Protein AF-A0A2Z2KNC6-F1 (afdb_monomer_lite)

Secondary structure (DSSP, 8-state):
-----GGGHHHHHHHHHHHT-TTS-HHHHHHHHHHHHHHHHHHH---SS--HHHHHH-HHHHHHHHHHHHHTT---TT----TT-EEEEEETTEEEEEEEEEEEEETTEEEEEEEETTSS-EEEEEGGGEEE-SS-EEEETTTTT--GGGS-----

Radius of gyration: 17.42 Å; chains: 1; bounding box: 47×41×44 Å

Sequence (156 aa):
MNKKDTRLLPYIVESEKVLQSYNLTDEENDLQLAAIMTEMEKQFGVPWANNENYNKAFPECIALYKFISDARVTYGEDGVFQVGKKVKIVDGLESRGAKAYDVKNVNDSIWYWCMDYTGKFGYAFDKNTIDWTKSEFIYDCKKWKTPLSVIAQYGY

Organism: NCBI:txid414771

Structure (mmCIF, N/CA/C/O backbone):
data_AF-A0A2Z2KNC6-F1
#
_entry.id   AF-A0A2Z2KNC6-F1
#
loop_
_atom_site.group_PDB
_atom_site.id
_atom_site.type_symbol
_atom_site.label_atom_id
_atom_site.label_alt_id
_atom_site.label_comp_id
_atom_site.label_asym_id
_atom_site.label_entity_id
_atom_site.label_seq_id
_atom_site.pdbx_PDB_ins_code
_atom_site.Cartn_x
_atom_site.Cartn_y
_atom_site.Cartn_z
_atom_site.occupancy
_atom_site.B_iso_or_equiv
_atom_site.auth_seq_id
_atom_site.auth_comp_id
_atom_site.auth_asym_id
_atom_site.auth_atom_id
_atom_site.pdbx_PDB_model_num
ATOM 1 N N . MET A 1 1 ? -26.986 -2.844 18.443 1.00 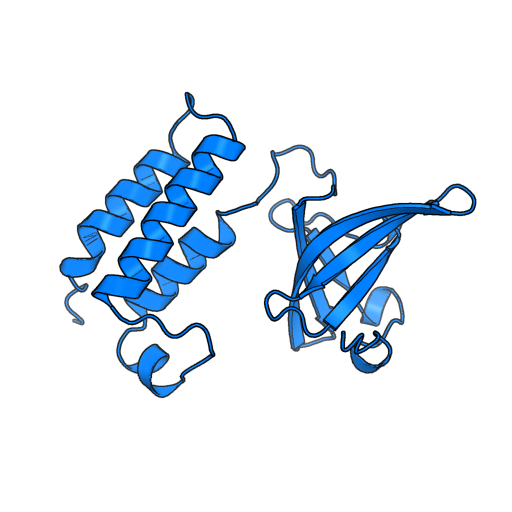33.06 1 MET A N 1
ATOM 2 C CA . MET A 1 1 ? -26.438 -1.654 17.755 1.00 33.06 1 MET A CA 1
ATOM 3 C C . MET A 1 1 ? -25.117 -1.306 18.416 1.00 33.06 1 MET A C 1
ATOM 5 O O . MET A 1 1 ? -25.144 -0.803 19.534 1.00 33.06 1 MET A O 1
ATOM 9 N N . ASN A 1 2 ? -23.984 -1.629 17.784 1.00 43.09 2 ASN A N 1
ATOM 10 C CA . ASN A 1 2 ? -22.688 -1.133 18.252 1.00 43.09 2 ASN A CA 1
ATOM 11 C C . ASN A 1 2 ? -22.703 0.387 18.097 1.00 43.09 2 ASN A C 1
ATOM 13 O O . ASN A 1 2 ? -22.921 0.905 17.002 1.00 43.09 2 ASN A O 1
ATOM 17 N N . LYS A 1 3 ? -22.600 1.102 19.219 1.00 53.28 3 LYS A N 1
ATOM 18 C CA . LYS A 1 3 ? -22.416 2.550 19.207 1.00 53.28 3 LYS A CA 1
ATOM 19 C C . LYS A 1 3 ? -21.069 2.792 18.533 1.00 53.28 3 LYS A C 1
ATOM 21 O O . LYS A 1 3 ? -20.068 2.346 19.082 1.00 53.28 3 LYS A O 1
ATOM 26 N N . LYS A 1 4 ? -21.062 3.455 17.369 1.00 61.38 4 LYS A N 1
ATOM 27 C CA . LYS A 1 4 ? -19.823 3.928 16.736 1.00 61.38 4 LYS A CA 1
ATOM 28 C C . LYS A 1 4 ? -18.997 4.633 17.806 1.00 61.38 4 LYS A C 1
ATOM 30 O O . LYS A 1 4 ? -19.531 5.517 18.482 1.00 61.38 4 LYS A O 1
ATOM 35 N N . ASP A 1 5 ? -17.747 4.221 17.982 1.00 72.25 5 ASP A N 1
ATOM 36 C CA . ASP A 1 5 ? -16.866 4.837 18.966 1.00 72.25 5 ASP A CA 1
ATOM 37 C C . ASP A 1 5 ? -16.679 6.322 18.627 1.00 72.25 5 ASP A C 1
ATOM 39 O O . ASP A 1 5 ? -15.986 6.694 17.680 1.00 72.25 5 ASP A O 1
ATOM 43 N N . THR A 1 6 ? -17.331 7.193 19.396 1.00 80.50 6 THR A N 1
ATOM 44 C CA . THR A 1 6 ? -17.344 8.638 19.149 1.00 80.50 6 THR A CA 1
ATOM 45 C C . THR A 1 6 ? -15.959 9.261 19.294 1.00 80.50 6 THR A C 1
ATOM 47 O O . THR A 1 6 ? -15.745 10.371 18.818 1.00 80.50 6 THR A O 1
ATOM 50 N N . ARG A 1 7 ? -14.998 8.553 19.902 1.00 85.19 7 ARG A N 1
ATOM 51 C CA . ARG A 1 7 ? -13.597 8.985 19.984 1.00 85.19 7 ARG A CA 1
ATOM 52 C C . ARG A 1 7 ? -12.899 8.964 18.622 1.00 85.19 7 ARG A C 1
ATOM 54 O O . ARG A 1 7 ? -11.894 9.643 18.467 1.00 85.19 7 ARG A O 1
ATOM 61 N N . LEU A 1 8 ? -13.428 8.226 17.640 1.00 86.44 8 LEU A N 1
ATOM 62 C CA . LEU A 1 8 ? -12.895 8.175 16.273 1.00 86.44 8 LEU A CA 1
ATOM 63 C C . LEU A 1 8 ? -13.362 9.347 15.398 1.00 86.44 8 LEU A C 1
ATOM 65 O O . LEU A 1 8 ? -12.724 9.635 14.390 1.00 86.44 8 LEU A O 1
ATOM 69 N N . LEU A 1 9 ? -14.448 10.038 15.773 1.00 88.06 9 LEU A N 1
ATOM 70 C CA . LEU A 1 9 ? -15.039 11.129 14.982 1.00 88.06 9 LEU A CA 1
ATOM 71 C C . LEU A 1 9 ? -14.033 12.212 14.555 1.00 88.06 9 LEU A C 1
ATOM 73 O O . LEU A 1 9 ? -14.071 12.580 13.382 1.00 88.06 9 LEU A O 1
ATOM 77 N N . PRO A 1 10 ? -13.127 12.702 15.426 1.00 91.00 10 PRO A N 1
ATOM 78 C CA . PRO A 1 10 ? -12.143 13.705 15.023 1.00 91.00 10 PRO A CA 1
ATOM 79 C C . PRO A 1 10 ? -11.247 13.225 13.877 1.00 91.00 10 PRO A C 1
ATOM 81 O O . PRO A 1 10 ? -10.998 13.973 12.942 1.00 91.00 10 PRO A O 1
ATOM 84 N N . TYR A 1 11 ? -10.827 11.959 13.910 1.00 90.94 11 TYR A N 1
ATOM 85 C CA . TYR A 1 11 ? -9.953 11.360 12.901 1.00 90.94 11 TYR A CA 1
ATOM 86 C C . TYR A 1 11 ? -10.666 11.130 11.573 1.00 90.94 11 TYR A C 1
ATOM 88 O O . TYR A 1 11 ? -10.080 11.360 10.521 1.00 90.94 11 TYR A O 1
ATOM 96 N N . ILE A 1 12 ? -11.93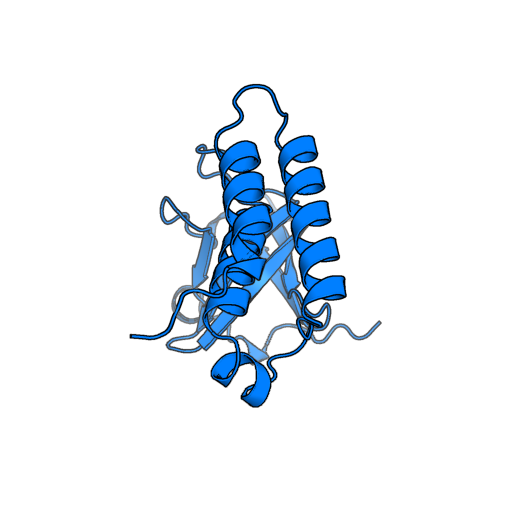9 10.720 11.622 1.00 88.88 12 ILE A N 1
ATOM 97 C CA . ILE A 1 12 ? -12.782 10.580 10.428 1.00 88.88 12 ILE A CA 1
ATOM 98 C C . ILE A 1 12 ? -12.887 11.937 9.733 1.00 88.88 12 ILE A C 1
ATOM 100 O O . ILE A 1 12 ? -12.474 12.064 8.585 1.00 88.88 12 ILE A O 1
ATOM 104 N N . VAL A 1 13 ? -13.348 12.955 10.464 1.00 89.44 13 VAL A N 1
ATOM 105 C CA . VAL A 1 13 ? -13.552 14.306 9.928 1.00 89.44 13 VAL A CA 1
ATOM 106 C C . VAL A 1 13 ? -12.252 14.888 9.381 1.00 89.44 13 VAL A C 1
ATOM 108 O O . VAL A 1 13 ? -12.248 15.463 8.297 1.00 89.44 13 VAL A O 1
ATOM 111 N N . GLU A 1 14 ? -11.144 14.747 10.109 1.00 88.88 14 GLU A N 1
ATOM 112 C CA . GLU A 1 14 ? -9.871 15.314 9.671 1.00 88.88 14 GLU A CA 1
ATOM 113 C C . GLU A 1 14 ? -9.312 14.583 8.446 1.00 88.88 14 GLU A C 1
ATOM 115 O O . GLU A 1 14 ? -8.881 15.233 7.498 1.00 88.88 14 GLU A O 1
ATOM 120 N N . SER A 1 15 ? -9.401 13.249 8.397 1.00 87.62 15 SER A N 1
ATOM 121 C CA . SER A 1 15 ? -8.974 12.493 7.214 1.00 87.62 15 SER A CA 1
ATOM 122 C C . SER A 1 15 ? -9.813 12.825 5.976 1.00 87.62 15 SER A C 1
ATOM 124 O O . SER A 1 15 ? -9.254 13.007 4.900 1.00 87.62 15 SER A O 1
ATOM 126 N N . GLU A 1 16 ? -11.133 12.992 6.119 1.00 87.69 16 GLU A N 1
ATOM 127 C CA . GLU A 1 16 ? -12.018 13.390 5.018 1.00 87.69 16 GLU A CA 1
ATOM 128 C C . GLU A 1 16 ? -11.684 14.789 4.488 1.00 87.69 16 GLU A C 1
ATOM 130 O O . GLU A 1 16 ? -11.656 14.983 3.274 1.00 87.69 16 GLU A O 1
ATOM 135 N N . LYS A 1 17 ? -11.375 15.751 5.369 1.00 87.88 17 LYS A N 1
ATOM 136 C CA . LYS A 1 17 ? -10.947 17.096 4.948 1.00 87.88 17 LYS A CA 1
ATOM 137 C C . LYS A 1 17 ? -9.663 17.063 4.133 1.00 87.88 17 LYS A C 1
ATOM 139 O O . LYS A 1 17 ? -9.591 17.744 3.116 1.00 87.88 17 LYS A O 1
ATOM 144 N N . VAL A 1 18 ? -8.665 16.300 4.584 1.00 84.50 18 VAL A N 1
ATOM 145 C CA . VAL A 1 18 ? -7.386 16.171 3.872 1.00 84.50 18 VAL A CA 1
ATOM 146 C C . VAL A 1 18 ? -7.634 15.558 2.492 1.00 84.50 18 VAL A C 1
ATOM 148 O O . VAL A 1 18 ? -7.240 16.133 1.486 1.00 84.50 18 VAL A O 1
ATOM 151 N N . LEU A 1 19 ? -8.410 14.471 2.420 1.00 79.75 19 LEU A N 1
ATOM 152 C CA . LEU A 1 19 ? -8.726 13.786 1.159 1.00 79.75 19 LEU A CA 1
ATOM 153 C C . LEU A 1 19 ? -9.565 14.617 0.174 1.00 79.75 19 LEU A C 1
ATOM 155 O O . LEU A 1 19 ? -9.499 14.377 -1.027 1.00 79.75 19 LEU A O 1
ATOM 159 N N . GLN A 1 20 ? -10.362 15.569 0.660 1.00 81.69 20 GLN A N 1
ATOM 160 C CA . GLN A 1 20 ? -11.173 16.469 -0.173 1.00 81.69 20 GLN A CA 1
ATOM 161 C C . GLN A 1 20 ? -10.479 17.808 -0.465 1.00 81.69 20 GLN A C 1
ATOM 163 O O . GLN A 1 20 ? -11.063 18.677 -1.117 1.00 81.69 20 GLN A O 1
ATOM 168 N N . SER A 1 21 ? -9.257 18.014 0.029 1.00 76.25 21 SER A N 1
ATOM 169 C CA . SER A 1 21 ? -8.549 19.277 -0.140 1.00 76.25 21 SER A CA 1
ATOM 170 C C . SER A 1 21 ? -7.944 19.396 -1.536 1.00 76.25 21 SER A C 1
ATOM 172 O O . SER A 1 21 ? -7.008 18.685 -1.889 1.00 76.25 21 SER A O 1
ATOM 174 N N . TYR A 1 22 ? -8.428 20.367 -2.310 1.00 69.56 22 TYR A N 1
ATOM 175 C CA . TYR A 1 22 ? -7.879 20.707 -3.629 1.00 69.56 22 TYR A CA 1
ATOM 176 C C . TYR A 1 22 ? -6.648 21.628 -3.569 1.00 69.56 22 TYR A C 1
ATOM 178 O O . TYR A 1 22 ? -6.048 21.917 -4.600 1.00 69.56 22 TYR A O 1
ATOM 186 N N . ASN A 1 23 ? -6.292 22.119 -2.376 1.00 79.38 23 ASN A N 1
ATOM 187 C CA . ASN A 1 23 ? -5.243 23.128 -2.187 1.00 79.38 23 ASN A CA 1
ATOM 188 C C . ASN A 1 23 ? -3.928 22.550 -1.643 1.00 79.38 23 ASN A C 1
ATOM 190 O O . ASN A 1 23 ? -2.975 23.304 -1.469 1.00 79.38 23 ASN A O 1
ATOM 194 N N . LEU A 1 24 ? -3.893 21.257 -1.316 1.00 70.31 24 LEU A N 1
ATOM 195 C CA . LEU A 1 24 ? -2.703 20.582 -0.807 1.00 70.31 24 LEU A CA 1
ATOM 196 C C . LEU A 1 24 ? -2.012 19.840 -1.942 1.00 70.31 24 LEU A C 1
ATOM 198 O O . LEU A 1 24 ? -2.663 19.191 -2.760 1.00 70.31 24 LEU A O 1
ATOM 202 N N . THR A 1 25 ? -0.687 19.908 -1.966 1.00 70.06 25 THR A N 1
ATOM 203 C CA . THR A 1 25 ? 0.115 19.001 -2.785 1.00 70.06 25 THR A CA 1
ATOM 204 C C . THR A 1 25 ? 0.011 17.570 -2.250 1.00 70.06 25 THR A C 1
ATOM 206 O O . THR A 1 25 ? -0.305 17.342 -1.081 1.00 70.06 25 THR A O 1
ATOM 209 N N . ASP A 1 26 ? 0.312 16.581 -3.091 1.00 63.66 26 ASP A N 1
ATOM 210 C CA . ASP A 1 26 ? 0.278 15.163 -2.703 1.00 63.66 26 ASP A CA 1
ATOM 211 C C . ASP A 1 26 ? 1.192 14.849 -1.507 1.00 63.66 26 ASP A C 1
ATOM 213 O O . ASP A 1 26 ? 0.857 14.022 -0.658 1.00 63.66 26 ASP A O 1
ATOM 217 N N . GLU A 1 27 ? 2.340 15.525 -1.420 1.00 67.19 27 GLU A N 1
ATOM 218 C CA . GLU A 1 27 ? 3.286 15.386 -0.311 1.00 67.19 27 GLU A CA 1
ATOM 219 C C . GLU A 1 27 ? 2.716 15.966 0.992 1.00 67.19 27 GLU A C 1
ATOM 221 O O . GLU A 1 27 ? 2.797 15.332 2.044 1.00 67.19 27 GLU A O 1
ATOM 226 N N . GLU A 1 28 ? 2.061 17.127 0.927 1.00 76.31 28 GLU A N 1
ATOM 227 C CA . GLU A 1 28 ? 1.388 17.730 2.081 1.00 76.31 28 GLU A CA 1
ATOM 228 C C . GLU A 1 28 ? 0.182 16.904 2.539 1.00 76.31 28 GLU A C 1
ATOM 230 O O . GLU A 1 28 ? -0.051 16.774 3.743 1.00 76.31 28 GLU A O 1
ATOM 235 N N . ASN A 1 29 ? -0.557 16.311 1.598 1.00 78.81 29 ASN A N 1
ATOM 236 C CA . ASN A 1 29 ? -1.634 15.371 1.892 1.00 78.81 29 ASN A CA 1
ATOM 237 C C . ASN A 1 29 ? -1.101 14.130 2.615 1.00 78.81 29 ASN A C 1
ATOM 239 O O . ASN A 1 29 ? -1.626 13.762 3.668 1.00 78.81 29 ASN A O 1
ATOM 243 N N . ASP A 1 30 ? -0.032 13.505 2.111 1.00 79.06 30 ASP A N 1
ATOM 244 C CA . ASP A 1 30 ? 0.554 12.325 2.756 1.00 79.06 30 ASP A CA 1
ATOM 245 C C . ASP A 1 30 ? 1.082 12.641 4.161 1.00 79.06 30 ASP A C 1
ATOM 247 O O . ASP A 1 30 ? 0.830 11.875 5.095 1.00 79.06 30 ASP A O 1
ATOM 251 N N . LEU A 1 31 ? 1.746 13.788 4.340 1.00 80.31 31 LEU A N 1
ATOM 252 C CA . LEU A 1 31 ? 2.223 14.258 5.645 1.00 80.31 31 LEU A CA 1
ATOM 253 C C . LEU A 1 31 ? 1.073 14.479 6.637 1.00 80.31 31 LEU A C 1
ATOM 255 O O . LEU A 1 31 ? 1.179 14.089 7.802 1.00 80.31 31 LEU A O 1
ATOM 259 N N . GLN A 1 32 ? -0.040 15.063 6.194 1.00 84.44 32 GLN A N 1
ATOM 260 C CA . GLN A 1 32 ? -1.199 15.293 7.059 1.00 84.44 32 GLN A CA 1
ATOM 261 C C . GLN A 1 32 ? -1.900 13.988 7.437 1.00 84.44 32 GLN A C 1
ATOM 263 O O . GLN A 1 32 ? -2.156 13.748 8.618 1.00 84.44 32 GLN A O 1
ATOM 268 N N . LEU A 1 33 ? -2.129 13.087 6.479 1.00 87.25 33 LEU A N 1
ATOM 269 C CA . LEU A 1 33 ? -2.669 11.760 6.775 1.00 87.25 33 LEU A CA 1
ATOM 270 C C . LEU A 1 33 ? -1.720 10.953 7.685 1.00 87.25 33 LEU A C 1
ATOM 272 O O . LEU A 1 33 ? -2.177 10.194 8.542 1.00 87.25 33 LEU A O 1
ATOM 276 N N . ALA A 1 34 ? -0.400 11.134 7.551 1.00 79.69 34 ALA A N 1
ATOM 277 C CA . ALA A 1 34 ? 0.595 10.530 8.438 1.00 79.69 34 ALA A CA 1
ATOM 278 C C . ALA A 1 34 ? 0.476 11.014 9.880 1.00 79.69 34 ALA A C 1
ATOM 280 O O . ALA A 1 34 ? 0.541 10.208 10.815 1.00 79.69 34 ALA A O 1
ATOM 281 N N . ALA A 1 35 ? 0.287 12.320 10.061 1.00 83.81 35 ALA A N 1
ATOM 282 C CA . ALA A 1 35 ? 0.093 12.919 11.371 1.00 83.81 35 ALA A CA 1
ATOM 283 C C . ALA A 1 35 ? -1.183 12.390 12.043 1.00 83.81 35 ALA A C 1
ATOM 285 O O . ALA A 1 35 ? -1.147 12.024 13.218 1.00 83.81 35 ALA A O 1
ATOM 286 N N . ILE A 1 36 ? -2.274 12.252 11.281 1.00 88.62 36 ILE A N 1
ATOM 287 C CA . ILE A 1 36 ? -3.538 11.674 11.764 1.00 88.62 36 ILE A CA 1
ATOM 288 C C . ILE A 1 36 ? -3.320 10.236 12.254 1.00 88.62 36 ILE A C 1
ATOM 290 O O . ILE A 1 36 ? -3.717 9.901 13.369 1.00 88.62 36 ILE A O 1
ATOM 294 N N . MET A 1 37 ? -2.639 9.393 11.470 1.00 85.31 37 MET A N 1
ATOM 295 C CA . MET A 1 37 ? -2.343 8.010 11.872 1.00 85.31 37 MET A CA 1
ATOM 296 C C . MET A 1 37 ? -1.453 7.931 13.114 1.00 85.31 37 MET A C 1
ATOM 298 O O . MET A 1 37 ? -1.727 7.135 14.009 1.00 85.31 37 MET A O 1
ATOM 302 N N . THR A 1 38 ? -0.432 8.785 13.196 1.00 82.50 38 THR A N 1
ATOM 303 C CA . THR A 1 38 ? 0.464 8.858 14.361 1.00 82.50 38 THR A CA 1
ATOM 304 C C . THR A 1 38 ? -0.320 9.176 15.634 1.00 82.50 38 THR A C 1
ATOM 306 O O . THR A 1 38 ? -0.057 8.618 16.698 1.00 82.50 38 THR A O 1
ATOM 309 N N . GLU A 1 39 ? -1.308 10.063 15.544 1.00 87.50 39 GLU A N 1
ATOM 310 C CA . GLU A 1 39 ? -2.128 10.429 16.695 1.00 87.50 39 GLU A CA 1
ATOM 311 C C . GLU A 1 39 ? -3.137 9.326 17.063 1.00 87.50 39 GLU A C 1
ATOM 313 O O . GLU A 1 39 ? -3.313 9.019 18.245 1.00 87.50 39 GLU A O 1
ATOM 318 N N . MET A 1 40 ? -3.700 8.622 16.071 1.00 86.75 40 MET A N 1
ATOM 319 C CA . MET A 1 40 ? -4.497 7.412 16.317 1.00 86.75 40 MET A CA 1
ATOM 320 C C . MET A 1 40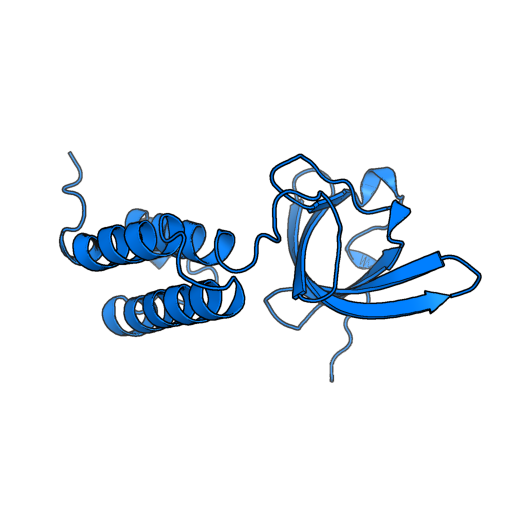 ? -3.691 6.325 17.043 1.00 86.75 40 MET A C 1
ATOM 322 O O . MET A 1 40 ? -4.205 5.692 17.968 1.00 86.75 40 MET A O 1
ATOM 326 N N . GLU A 1 41 ? -2.430 6.110 16.662 1.00 82.81 41 GLU A N 1
ATOM 327 C CA . GLU A 1 41 ? -1.537 5.147 17.320 1.00 82.81 41 GLU A CA 1
ATOM 328 C C . GLU A 1 41 ? -1.323 5.487 18.793 1.00 82.81 41 GLU A C 1
ATOM 330 O O . GLU A 1 41 ? -1.429 4.602 19.641 1.00 82.81 41 GLU A O 1
ATOM 335 N N . LYS A 1 42 ? -1.100 6.765 19.118 1.00 81.44 42 LYS A N 1
ATOM 336 C CA . LYS A 1 42 ? -0.955 7.208 20.512 1.00 81.44 42 LYS A CA 1
ATOM 337 C C . LYS A 1 42 ? -2.239 7.026 21.312 1.00 81.44 42 LYS A C 1
ATOM 339 O O . LYS A 1 42 ? -2.186 6.539 22.438 1.00 81.44 42 LYS A O 1
ATOM 344 N N . GLN A 1 43 ? -3.383 7.434 20.758 1.00 84.69 43 GLN A N 1
ATOM 345 C CA . GLN A 1 43 ? -4.635 7.460 21.513 1.00 84.69 43 GLN A CA 1
ATOM 346 C C . GLN A 1 43 ? -5.245 6.067 21.696 1.00 84.69 43 GLN A C 1
ATOM 348 O O . GLN A 1 43 ? -5.801 5.773 22.756 1.00 84.69 43 GLN A O 1
ATOM 353 N N . PHE A 1 44 ? -5.170 5.216 20.673 1.00 82.25 44 PHE A N 1
ATOM 354 C CA . PHE A 1 44 ? -5.822 3.907 20.689 1.00 82.25 44 PHE A CA 1
ATOM 355 C C . PHE A 1 44 ? -4.838 2.753 20.884 1.00 82.25 44 PHE A C 1
ATOM 357 O O . PHE A 1 44 ? -5.278 1.623 21.095 1.00 82.25 44 PHE A O 1
ATOM 364 N N . GLY A 1 45 ? -3.528 3.010 20.847 1.00 72.62 45 GLY A N 1
ATOM 365 C CA . GLY A 1 45 ? -2.512 1.965 20.945 1.00 72.62 45 GLY A CA 1
ATOM 366 C C . GLY A 1 45 ? -2.573 1.000 19.764 1.00 72.62 45 GLY A C 1
ATOM 367 O O . GLY A 1 45 ? -2.407 -0.201 19.970 1.00 72.62 45 GLY A O 1
ATOM 368 N N . VAL A 1 46 ? -2.887 1.504 18.561 1.00 68.88 46 VAL A N 1
ATOM 369 C CA . VAL A 1 46 ? -3.046 0.685 17.349 1.00 68.88 46 VAL A CA 1
ATOM 370 C C . VAL A 1 46 ? -1.754 -0.110 17.124 1.00 68.88 46 VAL A C 1
ATOM 372 O O . VAL A 1 46 ? -0.703 0.485 16.878 1.00 68.88 46 VAL A O 1
ATOM 375 N N . PRO A 1 47 ? -1.783 -1.447 17.250 1.00 59.50 47 PRO A N 1
ATOM 376 C CA . PRO A 1 47 ? -0.570 -2.235 17.155 1.00 59.50 47 PRO A CA 1
ATOM 377 C C . PRO A 1 47 ? -0.098 -2.296 15.700 1.00 59.50 47 PRO A C 1
ATOM 379 O O . PRO A 1 47 ? -0.863 -2.624 14.797 1.00 59.50 47 PRO A O 1
ATOM 382 N N . TRP A 1 48 ? 1.198 -2.057 15.495 1.00 54.12 48 TRP A N 1
ATOM 383 C CA . TRP A 1 48 ? 1.875 -2.146 14.194 1.00 54.12 48 TRP A CA 1
ATOM 384 C C . TRP A 1 48 ? 1.857 -3.569 13.595 1.00 54.12 48 TRP A C 1
ATOM 386 O O . TRP A 1 48 ? 2.130 -3.762 12.413 1.00 54.12 48 TRP A O 1
ATOM 396 N N . ALA A 1 49 ? 1.530 -4.582 14.404 1.00 45.97 49 ALA A N 1
ATOM 397 C CA . ALA A 1 49 ? 1.438 -5.983 14.013 1.00 45.97 49 ALA A CA 1
ATOM 398 C C . ALA A 1 49 ? 0.004 -6.495 14.199 1.00 45.97 49 ALA A C 1
ATOM 400 O O . ALA A 1 49 ? -0.644 -6.132 15.177 1.00 45.97 49 ALA A O 1
ATOM 401 N N . ASN A 1 50 ? -0.452 -7.363 13.286 1.00 55.69 50 ASN A N 1
ATOM 402 C CA . ASN A 1 50 ? -1.756 -8.045 13.241 1.00 55.69 50 ASN A CA 1
ATOM 403 C C . ASN A 1 50 ? -2.189 -8.688 14.581 1.00 55.69 50 ASN A C 1
ATOM 405 O O . ASN A 1 50 ? -2.187 -9.907 14.734 1.00 55.69 50 ASN A O 1
ATOM 409 N N . ASN A 1 51 ? -2.586 -7.882 15.562 1.00 66.12 51 ASN A N 1
ATOM 410 C CA . ASN A 1 51 ? -3.069 -8.35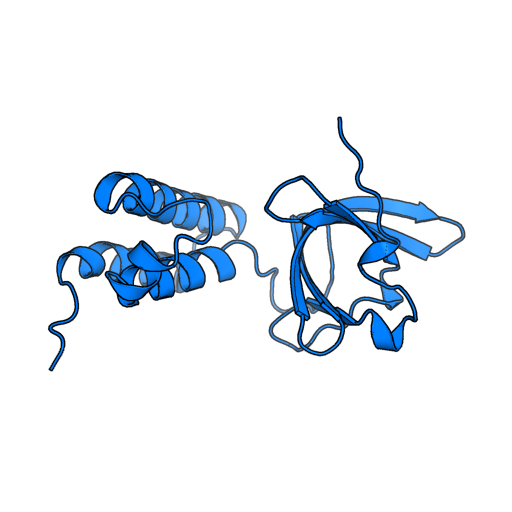1 16.849 1.00 66.12 51 ASN A CA 1
ATOM 411 C C . ASN A 1 51 ? -4.553 -8.694 16.705 1.00 66.12 51 ASN A C 1
ATOM 413 O O . ASN A 1 51 ? -5.420 -7.822 16.766 1.00 66.12 51 ASN A O 1
ATOM 417 N N . GLU A 1 52 ? -4.846 -9.975 16.491 1.00 67.50 52 GLU A N 1
ATOM 418 C CA . GLU A 1 52 ? -6.211 -10.456 16.261 1.00 67.50 52 GLU A CA 1
ATOM 419 C C . GLU A 1 52 ? -7.186 -10.084 17.383 1.00 67.50 52 GLU A C 1
ATOM 421 O O . GLU A 1 52 ? -8.353 -9.797 17.112 1.00 67.50 52 GLU A O 1
ATOM 426 N N . ASN A 1 53 ? -6.717 -10.047 18.633 1.00 74.62 53 ASN A N 1
ATOM 427 C CA . ASN A 1 53 ? -7.549 -9.678 19.777 1.00 74.62 53 ASN A CA 1
ATOM 428 C C . ASN A 1 53 ? -7.921 -8.196 19.729 1.00 74.62 53 ASN A C 1
ATOM 430 O O . ASN A 1 53 ? -9.079 -7.843 19.949 1.00 74.62 53 ASN A O 1
ATOM 434 N N . TYR A 1 54 ? -6.965 -7.339 19.372 1.00 72.38 54 TYR A N 1
ATOM 435 C CA . TYR A 1 54 ? -7.217 -5.915 19.183 1.00 72.38 54 TYR A CA 1
ATOM 436 C C . TYR A 1 54 ? -8.147 -5.663 17.986 1.00 72.38 54 TYR A C 1
ATOM 438 O O . TYR A 1 54 ? -9.118 -4.922 18.110 1.00 72.38 54 TYR A O 1
ATOM 446 N N . ASN A 1 55 ? -7.923 -6.348 16.859 1.00 69.56 55 ASN A N 1
ATOM 447 C CA . ASN A 1 55 ? -8.757 -6.226 15.658 1.00 69.56 55 ASN A CA 1
ATOM 448 C C . ASN A 1 55 ? -10.221 -6.618 15.915 1.00 69.56 55 ASN A C 1
ATOM 450 O O . ASN A 1 55 ? -11.129 -6.007 15.354 1.00 69.56 55 ASN A O 1
ATOM 454 N N . LYS A 1 56 ? -10.457 -7.620 16.772 1.00 76.38 56 LYS A N 1
ATOM 455 C CA . LYS A 1 56 ? -11.807 -8.022 17.199 1.00 76.38 56 LYS A CA 1
ATOM 456 C C . LYS A 1 56 ? -12.433 -7.030 18.180 1.00 76.38 56 LYS A C 1
ATOM 458 O O . LYS A 1 56 ? -13.642 -6.827 18.131 1.00 76.38 56 LYS A O 1
ATOM 463 N N . ALA A 1 57 ? -11.632 -6.431 19.060 1.00 78.94 57 ALA A N 1
ATOM 464 C CA . ALA A 1 57 ? -12.106 -5.485 20.068 1.00 78.94 57 ALA A CA 1
ATOM 465 C C . ALA A 1 57 ? -12.389 -4.082 19.499 1.00 78.94 57 ALA A C 1
ATOM 467 O O . ALA A 1 57 ? -13.315 -3.418 19.958 1.00 78.94 57 ALA A O 1
ATOM 468 N N . PHE A 1 58 ? -11.631 -3.648 18.486 1.00 79.81 58 PHE A N 1
ATOM 469 C CA . PHE A 1 58 ? -11.709 -2.305 17.897 1.00 79.81 58 PHE A CA 1
ATOM 470 C C . PHE A 1 58 ? -11.768 -2.336 16.355 1.00 79.81 58 PHE A C 1
ATOM 472 O O . PHE A 1 58 ? -10.935 -1.715 15.686 1.00 79.81 58 PHE A O 1
ATOM 479 N N . PRO A 1 59 ? -12.755 -3.032 15.754 1.00 81.25 59 PRO A N 1
ATOM 480 C CA . PRO A 1 59 ? -12.817 -3.228 14.303 1.00 81.25 59 PRO A CA 1
ATOM 481 C C . PRO A 1 59 ? -12.946 -1.910 13.525 1.00 81.25 59 PRO A C 1
ATOM 483 O O . PRO A 1 59 ? -12.400 -1.771 12.435 1.00 81.25 59 PRO A O 1
ATOM 486 N N . GLU A 1 60 ? -13.630 -0.922 14.100 1.00 84.25 60 GLU A N 1
ATOM 487 C CA . GLU A 1 60 ? -13.881 0.387 13.486 1.00 84.25 60 GLU A CA 1
ATOM 488 C C . GLU A 1 60 ? -12.617 1.259 13.454 1.00 84.25 60 GLU A C 1
ATOM 490 O O . GLU A 1 60 ? -12.349 1.923 12.454 1.00 84.25 60 GLU A O 1
ATOM 495 N N . CYS A 1 61 ? -11.804 1.209 14.517 1.00 83.38 61 CYS A N 1
ATOM 496 C CA . CYS A 1 61 ? -10.522 1.911 14.588 1.00 83.38 61 CYS A CA 1
ATOM 497 C C . CYS A 1 61 ? -9.548 1.364 13.538 1.00 83.38 61 CYS A C 1
ATOM 499 O O . CYS A 1 61 ? -8.936 2.129 12.798 1.00 83.38 61 CYS A O 1
ATOM 501 N N . ILE A 1 62 ? -9.473 0.035 13.412 1.00 80.69 62 ILE A N 1
ATOM 502 C CA . ILE A 1 62 ? -8.626 -0.631 12.416 1.00 80.69 62 ILE A CA 1
ATOM 503 C C . ILE A 1 62 ? -9.114 -0.369 10.992 1.00 80.69 62 ILE A C 1
ATOM 505 O O . ILE A 1 62 ? -8.291 -0.152 10.106 1.00 80.69 62 ILE A O 1
ATOM 509 N N . ALA A 1 63 ? -10.428 -0.368 10.755 1.00 81.88 63 ALA A N 1
ATOM 510 C CA . ALA A 1 63 ? -10.982 -0.039 9.445 1.00 81.88 63 ALA A CA 1
ATOM 511 C C . ALA A 1 63 ? -10.607 1.388 9.018 1.00 81.88 63 ALA A C 1
ATOM 513 O O . ALA A 1 63 ? -10.145 1.581 7.896 1.00 81.88 63 ALA A O 1
ATOM 514 N N . LEU A 1 64 ? -10.732 2.365 9.922 1.00 84.25 64 LEU A N 1
ATOM 515 C CA . LEU A 1 64 ? -10.333 3.748 9.659 1.00 84.25 64 LEU A CA 1
ATOM 516 C C . LEU A 1 64 ? -8.819 3.880 9.458 1.00 84.25 64 LEU A C 1
ATOM 518 O O . LEU A 1 64 ? -8.377 4.514 8.506 1.00 84.25 64 LEU A O 1
ATOM 522 N N . TYR A 1 65 ? -8.020 3.247 10.317 1.00 83.44 65 TYR A N 1
ATOM 523 C CA . TYR A 1 65 ? -6.563 3.273 10.206 1.00 83.44 65 TYR A CA 1
ATOM 524 C C . TYR A 1 65 ? -6.092 2.680 8.871 1.00 83.44 65 TYR A C 1
ATOM 526 O O . TYR A 1 65 ? -5.226 3.256 8.220 1.00 83.44 65 TYR A O 1
ATOM 534 N N . LYS A 1 66 ? -6.700 1.572 8.418 1.00 79.00 66 LYS A N 1
ATOM 535 C CA . LYS A 1 66 ? -6.443 0.995 7.090 1.00 79.00 66 LYS A CA 1
ATOM 536 C C . LYS A 1 66 ? -6.885 1.919 5.967 1.00 79.00 66 LYS A C 1
ATOM 538 O O . LYS A 1 66 ? -6.106 2.127 5.056 1.00 79.00 66 LYS A O 1
ATOM 543 N N . PHE A 1 67 ? -8.072 2.515 6.056 1.00 81.06 67 PHE A N 1
ATOM 544 C CA . PHE A 1 67 ? -8.553 3.473 5.060 1.00 81.06 67 PHE A CA 1
ATOM 545 C C . PHE A 1 67 ? -7.580 4.647 4.873 1.00 81.06 67 PHE A C 1
ATOM 547 O O . PHE A 1 67 ? -7.184 4.946 3.749 1.00 81.06 67 PHE A O 1
ATOM 554 N N . ILE A 1 68 ? -7.137 5.263 5.974 1.00 81.06 68 ILE A N 1
ATOM 555 C CA . ILE A 1 68 ? -6.162 6.361 5.939 1.00 81.06 68 ILE A CA 1
ATOM 556 C C . ILE A 1 68 ? -4.811 5.849 5.439 1.00 81.06 68 ILE A C 1
ATOM 558 O O . ILE A 1 68 ? -4.186 6.489 4.599 1.00 81.06 68 ILE A O 1
ATOM 562 N N . SER A 1 69 ? -4.370 4.682 5.921 1.00 78.00 69 SER A N 1
ATOM 563 C CA . SER A 1 69 ? -3.135 4.052 5.464 1.00 78.00 69 SER A CA 1
ATOM 564 C C . SER A 1 69 ? -3.163 3.832 3.965 1.00 78.00 69 SER A C 1
ATOM 566 O O . SER A 1 69 ? -2.205 4.212 3.317 1.00 78.00 69 SER A O 1
ATOM 568 N N . ASP A 1 70 ? -4.233 3.274 3.407 1.00 72.38 70 ASP A N 1
ATOM 569 C CA . ASP A 1 70 ? -4.399 2.996 1.983 1.00 72.38 70 ASP A CA 1
ATOM 570 C C . ASP A 1 70 ? -4.401 4.287 1.167 1.00 72.38 70 ASP A C 1
ATOM 572 O O . ASP A 1 70 ? -3.661 4.374 0.186 1.00 72.38 70 ASP A O 1
ATOM 576 N N . ALA A 1 71 ? -5.115 5.312 1.639 1.00 71.62 71 ALA A N 1
ATOM 577 C CA . ALA A 1 71 ? -5.144 6.627 1.013 1.00 71.62 71 ALA A CA 1
ATOM 578 C C . ALA A 1 71 ? -3.772 7.322 1.014 1.00 71.62 71 ALA A C 1
ATOM 580 O O . ALA A 1 71 ? -3.425 8.007 0.050 1.00 71.62 71 ALA A O 1
ATOM 581 N N . ARG A 1 72 ? -2.948 7.078 2.043 1.00 69.19 72 ARG A N 1
ATOM 582 C CA . ARG A 1 72 ? -1.535 7.469 2.064 1.00 69.19 72 ARG A CA 1
ATOM 583 C C . ARG A 1 72 ? -0.780 6.729 0.973 1.00 69.19 72 ARG A C 1
ATOM 585 O O . ARG A 1 72 ? -0.455 5.548 1.084 1.00 69.19 72 ARG A O 1
ATOM 592 N N . VAL A 1 73 ? -0.484 7.459 -0.093 1.00 59.16 73 VAL A N 1
ATOM 593 C CA . VAL A 1 73 ? 0.234 7.019 -1.291 1.00 59.16 73 VAL A CA 1
ATOM 594 C C . VAL A 1 73 ? -0.566 6.129 -2.252 1.00 59.16 73 VAL A C 1
ATOM 596 O O . VAL A 1 73 ? -0.092 5.089 -2.727 1.00 59.16 73 VAL A O 1
ATOM 599 N N . THR A 1 74 ? -1.722 6.635 -2.678 1.00 49.03 74 THR A N 1
ATOM 600 C CA . THR A 1 74 ? -2.229 6.384 -4.038 1.00 49.03 74 THR A CA 1
ATOM 601 C C . THR A 1 74 ? -1.846 7.602 -4.901 1.00 49.03 74 THR A C 1
ATOM 603 O O . THR A 1 74 ? -2.237 8.720 -4.626 1.00 49.03 74 THR A O 1
ATOM 606 N N . TYR A 1 75 ? -0.955 7.376 -5.868 1.00 51.34 75 TYR A N 1
ATOM 607 C CA . TYR A 1 75 ? -0.518 8.268 -6.974 1.00 51.34 75 TYR A CA 1
ATOM 608 C C . TYR A 1 75 ? -1.727 8.776 -7.710 1.00 51.34 75 TYR A C 1
ATOM 610 O O . TYR A 1 75 ? -2.647 7.972 -7.853 1.00 51.34 75 TYR A O 1
ATOM 618 N N . GLY A 1 76 ? -1.659 9.983 -8.252 1.00 49.06 76 GLY A N 1
ATOM 619 C CA . GLY A 1 76 ? -2.631 10.525 -9.177 1.00 49.06 76 GLY A CA 1
ATOM 620 C C . GLY A 1 76 ? -3.131 9.557 -10.253 1.00 49.06 76 GLY A C 1
ATOM 621 O O . GLY A 1 76 ? -2.563 8.509 -10.560 1.00 49.06 76 GLY A O 1
ATOM 622 N N . GLU A 1 77 ? -4.255 9.973 -10.815 1.00 51.78 77 GLU A N 1
ATOM 623 C CA . GLU A 1 77 ? -5.140 9.292 -11.755 1.00 51.78 77 GLU A CA 1
ATOM 624 C C . GLU A 1 77 ? -4.512 8.960 -13.130 1.00 51.78 77 GLU A C 1
ATOM 626 O O . GLU A 1 77 ? -5.228 8.828 -14.121 1.00 51.78 77 GLU A O 1
ATOM 631 N N . ASP A 1 78 ? -3.189 8.823 -13.236 1.00 61.59 78 ASP A N 1
ATOM 632 C CA . ASP A 1 78 ? -2.483 8.645 -14.510 1.00 61.59 78 ASP A CA 1
ATOM 633 C C . ASP A 1 78 ? -2.194 7.176 -14.867 1.00 61.59 78 ASP A C 1
ATOM 635 O O . ASP A 1 78 ? -1.839 6.872 -16.008 1.00 61.59 78 ASP A O 1
ATOM 639 N N . GLY A 1 79 ? -2.374 6.245 -13.920 1.00 70.94 79 GLY A N 1
ATOM 640 C CA . GLY A 1 79 ? -2.077 4.824 -14.123 1.00 70.94 79 GLY A CA 1
ATOM 641 C C . GLY A 1 79 ? -0.586 4.526 -14.311 1.00 70.94 79 GLY A C 1
ATOM 642 O O . GLY A 1 79 ? -0.237 3.467 -14.839 1.00 70.94 79 GLY A O 1
ATOM 643 N N . VAL A 1 80 ? 0.301 5.429 -13.879 1.00 81.44 80 VAL A N 1
ATOM 644 C CA . VAL A 1 80 ? 1.752 5.278 -13.996 1.00 81.44 80 VAL A CA 1
ATOM 645 C C . VAL A 1 80 ? 2.347 4.797 -12.673 1.00 81.44 80 VAL A C 1
ATOM 647 O O . VAL A 1 80 ? 2.247 5.438 -11.627 1.00 81.44 80 VAL A O 1
ATOM 650 N N . PHE A 1 81 ? 3.015 3.642 -12.707 1.00 84.06 81 PHE A N 1
ATOM 651 C CA . PHE A 1 81 ? 3.785 3.165 -11.562 1.00 84.06 81 PHE A CA 1
ATOM 652 C C . PHE A 1 81 ? 5.132 3.902 -11.472 1.00 84.06 81 PHE A C 1
ATOM 654 O O . PHE A 1 81 ? 5.812 4.107 -12.475 1.00 84.06 81 PHE A O 1
ATOM 661 N N . GLN A 1 82 ? 5.528 4.310 -10.269 1.00 84.19 82 GLN A N 1
ATOM 662 C CA . GLN A 1 82 ? 6.687 5.152 -9.968 1.00 84.19 82 GLN A CA 1
ATOM 663 C C . GLN A 1 82 ? 7.200 4.892 -8.546 1.00 84.19 82 GLN A C 1
ATOM 665 O O . GLN A 1 82 ? 6.495 4.313 -7.718 1.00 84.19 82 GLN A O 1
ATOM 670 N N . VAL A 1 83 ? 8.422 5.334 -8.243 1.00 80.88 83 VAL A N 1
ATOM 671 C CA . VAL A 1 83 ? 8.968 5.252 -6.880 1.00 80.88 83 VAL A CA 1
ATOM 672 C C . VAL A 1 83 ? 8.024 5.949 -5.898 1.00 80.88 83 VAL A C 1
ATOM 674 O O . VAL A 1 83 ? 7.390 6.952 -6.211 1.00 80.88 83 VAL A O 1
ATOM 677 N N . GLY A 1 84 ? 7.871 5.354 -4.722 1.00 74.38 84 GLY A N 1
ATOM 678 C CA . GLY A 1 84 ? 6.922 5.754 -3.699 1.00 74.38 84 GLY A CA 1
ATOM 679 C C . GLY A 1 84 ? 5.556 5.084 -3.835 1.00 74.38 84 GLY A C 1
ATOM 680 O O . GLY A 1 84 ? 4.844 4.973 -2.846 1.00 74.38 84 GLY A O 1
ATOM 681 N N . LYS A 1 85 ? 5.176 4.562 -5.006 1.00 78.31 85 LYS A N 1
ATOM 682 C CA . LYS A 1 85 ? 3.880 3.899 -5.193 1.00 78.31 85 LYS A CA 1
ATOM 683 C C . LYS A 1 85 ? 3.743 2.602 -4.423 1.00 78.31 85 LYS A C 1
ATOM 685 O O . LYS A 1 85 ? 4.681 1.817 -4.327 1.00 78.31 85 LYS A O 1
ATOM 690 N N . LYS A 1 86 ? 2.514 2.341 -3.989 1.00 82.75 86 LYS A N 1
ATOM 691 C CA . LYS A 1 86 ? 2.105 1.041 -3.482 1.00 82.75 86 LYS A CA 1
ATOM 692 C C . LYS A 1 86 ? 1.790 0.083 -4.617 1.00 82.75 86 LYS A C 1
ATOM 694 O O . LYS A 1 86 ? 1.150 0.470 -5.592 1.00 82.75 86 LYS A O 1
ATOM 699 N N . VAL A 1 87 ? 2.205 -1.160 -4.439 1.00 85.06 87 VAL A N 1
ATOM 700 C CA . VAL A 1 87 ? 1.838 -2.298 -5.274 1.00 85.06 87 VAL A CA 1
ATOM 701 C C . VAL A 1 87 ? 1.340 -3.418 -4.376 1.00 85.06 87 VAL A C 1
ATOM 703 O O . VAL A 1 87 ? 1.913 -3.703 -3.321 1.00 85.06 87 VAL A O 1
ATOM 706 N N . LYS A 1 88 ? 0.252 -4.048 -4.796 1.00 87.75 88 LYS A N 1
ATOM 707 C CA . LYS A 1 88 ? -0.286 -5.240 -4.165 1.00 87.75 88 LYS A CA 1
ATOM 708 C C . LYS A 1 88 ? 0.206 -6.462 -4.912 1.00 87.75 88 LYS A C 1
ATOM 710 O O . LYS A 1 88 ? -0.008 -6.616 -6.107 1.00 87.75 88 LYS A O 1
ATOM 715 N N . ILE A 1 89 ? 0.868 -7.336 -4.186 1.00 87.81 89 ILE A N 1
ATOM 716 C CA . ILE A 1 89 ? 1.465 -8.555 -4.703 1.00 87.81 89 ILE A CA 1
ATOM 717 C C . ILE A 1 89 ? 0.497 -9.673 -4.359 1.00 87.81 89 ILE A C 1
ATOM 719 O O . ILE A 1 89 ? 0.190 -9.860 -3.181 1.00 87.81 89 ILE A O 1
ATOM 723 N N . VAL A 1 90 ? -0.023 -10.371 -5.364 1.00 88.56 90 VAL A N 1
ATOM 724 C CA . VAL A 1 90 ? -1.054 -11.400 -5.188 1.00 88.56 90 VAL A CA 1
ATOM 725 C C . VAL A 1 90 ? -0.543 -12.764 -5.636 1.00 88.56 90 VAL A C 1
ATOM 727 O O . VAL A 1 90 ? 0.014 -12.902 -6.721 1.00 88.56 90 VAL A O 1
ATOM 730 N N . ASP A 1 91 ? -0.769 -13.782 -4.808 1.00 85.38 91 ASP A N 1
ATOM 731 C CA . ASP A 1 91 ? -0.504 -15.187 -5.120 1.00 85.38 91 ASP A CA 1
ATOM 732 C C . ASP A 1 91 ? -1.730 -16.032 -4.748 1.00 85.38 91 ASP A C 1
ATOM 734 O O . ASP A 1 91 ? -1.891 -16.545 -3.638 1.00 85.38 91 ASP A O 1
ATOM 738 N N . GLY A 1 92 ? -2.672 -16.131 -5.689 1.00 83.31 92 GLY A N 1
ATOM 739 C CA . GLY A 1 92 ? -3.949 -16.794 -5.443 1.00 83.31 92 GLY A CA 1
ATOM 740 C C . GLY A 1 92 ? -4.786 -16.064 -4.392 1.00 83.31 92 GLY A C 1
ATOM 741 O O . GLY A 1 92 ? -5.328 -15.004 -4.677 1.00 83.31 92 GLY A O 1
ATOM 742 N N . LEU A 1 93 ? -4.938 -16.672 -3.212 1.00 79.31 93 LEU A N 1
ATOM 743 C CA . LEU A 1 93 ? -5.693 -16.090 -2.093 1.00 79.31 93 LEU A CA 1
ATOM 744 C C . LEU A 1 93 ? -4.812 -15.245 -1.163 1.00 79.31 93 LEU A C 1
ATOM 746 O O . LEU A 1 93 ? -5.336 -14.491 -0.345 1.00 79.31 93 LEU A O 1
ATOM 750 N N . GLU A 1 94 ? -3.490 -15.370 -1.271 1.00 79.31 94 GLU A N 1
ATOM 751 C CA . GLU A 1 94 ? -2.559 -14.589 -0.469 1.00 79.31 94 GLU A CA 1
ATOM 752 C C . GLU A 1 94 ? -2.276 -13.247 -1.140 1.00 79.31 94 GLU A C 1
ATOM 754 O O . GLU A 1 94 ? -2.171 -13.146 -2.364 1.00 79.31 94 GLU A O 1
ATOM 759 N N . SER A 1 95 ? -2.136 -12.197 -0.330 1.00 82.75 95 SER A N 1
ATOM 760 C CA . SER A 1 95 ? -1.689 -10.899 -0.825 1.00 82.75 95 SER A CA 1
ATOM 761 C C . SER A 1 95 ? -0.790 -10.185 0.173 1.00 82.75 95 SER A C 1
ATOM 763 O O . SER A 1 95 ? -0.923 -10.350 1.388 1.00 82.75 95 SER A O 1
ATOM 765 N N . ARG A 1 96 ? 0.140 -9.388 -0.354 1.00 80.94 96 ARG A N 1
ATOM 766 C CA . ARG A 1 96 ? 1.043 -8.530 0.417 1.00 80.94 96 ARG A CA 1
ATOM 767 C C . ARG A 1 96 ? 1.080 -7.143 -0.198 1.00 80.94 96 ARG A C 1
ATOM 769 O O . ARG A 1 96 ? 1.075 -7.001 -1.416 1.00 80.94 96 ARG A O 1
ATOM 776 N N . GLY A 1 97 ? 1.136 -6.123 0.646 1.00 82.69 97 GLY A N 1
ATOM 777 C CA . GLY A 1 97 ? 1.389 -4.760 0.199 1.00 82.69 97 GLY A CA 1
ATOM 778 C C . GLY A 1 97 ? 2.881 -4.449 0.227 1.00 82.69 97 GLY A C 1
ATOM 779 O O . GLY A 1 97 ? 3.576 -4.808 1.181 1.00 82.69 97 GLY A O 1
ATOM 780 N N . ALA A 1 98 ? 3.359 -3.780 -0.814 1.00 83.88 98 ALA A N 1
ATOM 781 C CA . ALA A 1 98 ? 4.720 -3.284 -0.915 1.00 83.88 98 ALA A CA 1
ATOM 782 C C . ALA A 1 98 ? 4.740 -1.859 -1.470 1.00 83.88 98 ALA A C 1
ATOM 784 O O . ALA A 1 98 ? 3.774 -1.403 -2.081 1.00 83.88 98 ALA A O 1
ATOM 785 N N . LYS A 1 99 ? 5.853 -1.159 -1.264 1.00 84.38 99 LYS A N 1
ATOM 786 C CA . LYS A 1 99 ? 6.098 0.195 -1.764 1.00 84.38 99 LYS A CA 1
ATOM 787 C C . LYS A 1 99 ? 7.349 0.202 -2.635 1.00 84.38 99 LYS A C 1
ATOM 789 O O . LYS A 1 99 ? 8.383 -0.307 -2.206 1.00 84.38 99 LYS A O 1
ATOM 794 N N . ALA A 1 100 ? 7.267 0.777 -3.831 1.00 84.00 100 ALA A N 1
ATOM 795 C CA . ALA A 1 100 ? 8.432 1.029 -4.672 1.00 84.00 100 ALA A CA 1
ATOM 796 C C . ALA A 1 100 ? 9.363 2.031 -3.976 1.00 84.00 100 ALA A C 1
ATOM 798 O O . ALA A 1 100 ? 8.907 3.088 -3.542 1.00 84.00 100 ALA A O 1
ATOM 799 N N . TYR A 1 101 ? 10.649 1.718 -3.872 1.00 81.50 101 TYR A N 1
ATOM 800 C CA . TYR A 1 101 ? 11.650 2.576 -3.234 1.00 81.50 101 TYR A CA 1
ATOM 801 C C . TYR A 1 101 ? 12.816 2.935 -4.162 1.00 81.50 101 TYR A C 1
ATOM 803 O O . TYR A 1 101 ? 13.474 3.940 -3.916 1.00 81.50 101 TYR A O 1
ATOM 811 N N . ASP A 1 102 ? 13.052 2.164 -5.228 1.00 81.44 102 ASP A N 1
ATOM 812 C CA . ASP A 1 102 ? 14.087 2.462 -6.225 1.00 81.44 102 ASP A CA 1
ATOM 813 C C . ASP A 1 102 ? 13.653 2.015 -7.632 1.00 81.44 102 ASP A C 1
ATOM 815 O O . ASP A 1 102 ? 12.747 1.188 -7.790 1.00 81.44 102 ASP A O 1
ATOM 819 N N . VAL A 1 103 ? 14.293 2.572 -8.660 1.00 87.25 103 VAL A N 1
ATOM 820 C CA . VAL A 1 103 ? 14.054 2.256 -10.070 1.00 87.25 103 VAL A CA 1
ATOM 821 C C . VAL A 1 103 ? 15.372 2.145 -10.837 1.00 87.25 103 VAL A C 1
ATOM 823 O O . VAL A 1 103 ? 16.258 2.987 -10.710 1.00 87.25 103 VAL A O 1
ATOM 826 N N . LYS A 1 104 ? 15.510 1.108 -11.668 1.00 85.75 104 LYS A N 1
ATOM 827 C CA . LYS A 1 104 ? 16.688 0.893 -12.519 1.00 85.75 104 LYS A CA 1
ATOM 828 C C . LYS A 1 104 ? 16.300 0.584 -13.956 1.00 85.75 104 LYS A C 1
ATOM 830 O O . LYS A 1 104 ? 15.388 -0.196 -14.203 1.00 85.75 104 LYS A O 1
ATOM 835 N N . ASN A 1 105 ? 17.059 1.143 -14.892 1.00 87.81 105 ASN A N 1
ATOM 836 C CA . ASN A 1 105 ? 16.985 0.774 -16.302 1.00 87.81 105 ASN A CA 1
ATOM 837 C C . ASN A 1 105 ? 17.934 -0.400 -16.558 1.00 87.81 105 ASN A C 1
ATOM 839 O O . ASN A 1 105 ? 19.135 -0.291 -16.308 1.00 87.81 105 ASN A O 1
ATOM 843 N N . VAL A 1 106 ? 17.399 -1.517 -17.044 1.00 82.31 106 VAL A N 1
ATOM 844 C CA . VAL A 1 106 ? 18.151 -2.739 -17.352 1.00 82.31 106 VAL A CA 1
ATOM 845 C C . VAL A 1 106 ? 17.736 -3.213 -18.738 1.00 82.31 106 VAL A C 1
ATOM 847 O O . VAL A 1 106 ? 16.583 -3.592 -18.917 1.00 82.31 106 VAL A O 1
ATOM 850 N N . ASN A 1 107 ? 18.668 -3.205 -19.698 1.00 75.50 107 ASN A N 1
ATOM 851 C CA . ASN A 1 107 ? 18.476 -3.725 -21.062 1.00 75.50 107 ASN A CA 1
ATOM 852 C C . ASN A 1 107 ? 17.114 -3.324 -21.667 1.00 75.50 107 ASN A C 1
ATOM 854 O O . ASN A 1 107 ? 16.293 -4.179 -21.991 1.00 75.50 107 ASN A O 1
ATOM 858 N N . ASP A 1 108 ? 16.862 -2.014 -21.730 1.00 84.38 108 ASP A N 1
ATOM 859 C CA . ASP A 1 108 ? 15.644 -1.383 -22.269 1.00 84.38 108 ASP A CA 1
ATOM 860 C C . ASP A 1 108 ? 14.351 -1.570 -21.459 1.00 84.38 108 ASP A C 1
ATOM 862 O O . ASP A 1 108 ? 13.282 -1.131 -21.881 1.00 84.38 108 ASP A O 1
ATOM 866 N N . SER A 1 109 ? 14.437 -2.154 -20.263 1.00 83.88 109 SER A N 1
ATOM 867 C CA . SER A 1 109 ? 13.302 -2.313 -19.352 1.00 83.88 109 SER A CA 1
ATOM 868 C C . SER A 1 109 ? 13.485 -1.525 -18.060 1.00 83.88 109 SER A C 1
ATOM 870 O O . SER A 1 109 ? 14.592 -1.396 -17.531 1.00 83.88 109 SER A O 1
ATOM 872 N N . ILE A 1 110 ? 12.379 -0.996 -17.538 1.00 87.81 110 ILE A N 1
ATOM 873 C CA . ILE A 1 110 ? 12.344 -0.268 -16.268 1.00 87.81 110 ILE A CA 1
ATOM 874 C C . ILE A 1 110 ? 11.980 -1.259 -15.166 1.00 87.81 110 ILE A C 1
ATOM 876 O O . ILE A 1 110 ? 10.912 -1.864 -15.212 1.00 87.81 110 ILE A O 1
ATOM 880 N N . TRP A 1 111 ? 12.845 -1.392 -14.167 1.00 88.94 111 TRP A N 1
ATOM 881 C CA . TRP A 1 111 ? 12.662 -2.277 -13.023 1.00 88.94 111 TRP A CA 1
ATOM 882 C C . TRP A 1 111 ? 12.455 -1.476 -11.747 1.00 88.94 111 TRP A C 1
ATOM 884 O O . TRP A 1 111 ? 13.272 -0.620 -11.414 1.00 88.94 111 TRP A O 1
ATOM 894 N N . TYR A 1 112 ? 11.397 -1.791 -11.009 1.00 86.56 112 TYR A N 1
ATOM 895 C CA . TYR A 1 112 ? 11.088 -1.209 -9.711 1.00 86.56 112 TYR A CA 1
ATOM 896 C C . TYR A 1 112 ? 11.490 -2.153 -8.597 1.00 86.56 112 TYR A C 1
ATOM 898 O O . TYR A 1 112 ? 11.033 -3.294 -8.535 1.00 86.56 112 TYR A O 1
ATOM 906 N N . TRP A 1 113 ? 12.283 -1.633 -7.675 1.00 86.06 113 TRP A N 1
ATOM 907 C CA . TRP A 1 113 ? 12.562 -2.291 -6.415 1.00 86.06 113 TRP A CA 1
ATOM 908 C C . TRP A 1 113 ? 11.511 -1.856 -5.412 1.00 86.06 113 TRP A C 1
ATOM 910 O O . TRP A 1 113 ? 11.310 -0.665 -5.171 1.00 86.06 113 TRP A O 1
ATOM 920 N N . CYS A 1 114 ? 10.808 -2.828 -4.859 1.00 83.56 114 CYS A N 1
ATOM 921 C CA . CYS A 1 114 ? 9.732 -2.646 -3.909 1.00 83.56 114 CYS A CA 1
ATOM 922 C C . CYS A 1 114 ? 10.091 -3.329 -2.597 1.00 83.56 114 CYS A C 1
ATOM 924 O O . CYS A 1 114 ? 10.801 -4.325 -2.580 1.00 83.56 114 CYS A O 1
ATOM 926 N N . MET A 1 115 ? 9.580 -2.822 -1.488 1.00 80.44 115 MET A N 1
ATOM 927 C CA . MET A 1 115 ? 9.770 -3.429 -0.177 1.00 80.44 115 MET A CA 1
ATOM 928 C C . MET A 1 115 ? 8.419 -3.581 0.493 1.00 80.44 115 MET A C 1
ATOM 930 O O . MET A 1 115 ? 7.570 -2.695 0.371 1.00 80.44 115 MET A O 1
ATOM 934 N N . ASP A 1 116 ? 8.186 -4.711 1.154 1.00 77.62 116 ASP A N 1
ATOM 935 C CA . ASP A 1 116 ? 6.964 -4.864 1.933 1.00 77.62 116 ASP A CA 1
ATOM 936 C C . ASP A 1 116 ? 6.933 -3.857 3.087 1.00 77.62 116 ASP A C 1
ATOM 938 O O . ASP A 1 116 ? 7.959 -3.347 3.533 1.00 77.62 116 ASP A O 1
ATOM 942 N N . TYR A 1 117 ? 5.742 -3.588 3.615 1.00 66.81 117 TYR A N 1
ATOM 943 C CA . TYR A 1 117 ? 5.601 -2.640 4.723 1.00 66.81 117 TYR A CA 1
ATOM 944 C C . TYR A 1 117 ? 6.311 -3.077 6.013 1.00 66.81 117 TYR A C 1
ATOM 946 O O . TYR A 1 117 ? 6.471 -2.264 6.918 1.00 66.81 117 TYR A O 1
ATOM 954 N N . THR A 1 118 ? 6.737 -4.342 6.114 1.00 66.50 118 THR A N 1
ATOM 955 C CA . THR A 1 118 ? 7.522 -4.828 7.256 1.00 66.50 118 THR A CA 1
ATOM 956 C C . THR A 1 118 ? 9.031 -4.636 7.083 1.00 66.50 118 THR A C 1
ATOM 958 O O . THR A 1 118 ? 9.766 -4.833 8.049 1.00 66.50 118 THR A O 1
ATOM 961 N N . GLY A 1 119 ? 9.498 -4.262 5.885 1.00 64.56 119 GLY A N 1
ATOM 962 C CA . GLY A 1 119 ? 10.919 -4.126 5.564 1.00 64.56 119 GLY A CA 1
ATOM 963 C C . GLY A 1 119 ? 11.671 -5.456 5.444 1.00 64.56 119 GLY A C 1
ATOM 964 O O . GLY A 1 119 ? 12.893 -5.457 5.348 1.00 64.56 119 GLY A O 1
ATOM 965 N N . LYS A 1 120 ? 10.971 -6.595 5.490 1.00 64.44 120 LYS A N 1
ATOM 966 C CA . LYS A 1 120 ? 11.573 -7.938 5.546 1.00 64.44 120 LYS A CA 1
ATOM 967 C C . LYS A 1 120 ? 11.720 -8.587 4.178 1.00 64.44 120 LYS A C 1
ATOM 969 O O . LYS A 1 120 ? 12.511 -9.517 4.032 1.00 64.44 120 LYS A O 1
ATOM 974 N N . PHE A 1 121 ? 10.926 -8.151 3.204 1.00 66.56 121 PHE A N 1
ATOM 975 C CA . PHE A 1 121 ? 10.877 -8.753 1.878 1.00 66.56 121 PHE A CA 1
ATOM 976 C C . PHE A 1 121 ? 11.049 -7.677 0.808 1.00 66.56 121 PHE A C 1
ATOM 978 O O . PHE A 1 121 ? 10.261 -6.732 0.732 1.00 66.56 121 PHE A O 1
ATOM 985 N N . GLY A 1 122 ? 12.085 -7.836 -0.018 1.00 72.81 122 GLY A N 1
ATOM 986 C CA . GLY A 1 122 ? 12.375 -6.956 -1.147 1.00 72.81 122 GLY A CA 1
ATOM 987 C C . GLY A 1 122 ? 11.986 -7.618 -2.462 1.00 72.81 122 GLY A C 1
ATOM 988 O O . GLY A 1 122 ? 12.448 -8.712 -2.754 1.00 72.81 122 GLY A O 1
ATOM 989 N N . TYR A 1 123 ? 11.166 -6.948 -3.260 1.00 77.75 123 TYR A N 1
ATOM 990 C CA . TYR A 1 123 ? 10.670 -7.405 -4.552 1.00 77.75 123 TYR A CA 1
ATOM 991 C C . TYR A 1 123 ? 11.291 -6.584 -5.682 1.00 77.75 123 TYR A C 1
ATOM 993 O O . TYR A 1 123 ? 11.535 -5.393 -5.518 1.00 77.75 123 TYR A O 1
ATOM 1001 N N . ALA A 1 124 ? 11.503 -7.194 -6.843 1.00 84.44 124 ALA A N 1
ATOM 1002 C CA . ALA A 1 124 ? 11.914 -6.485 -8.049 1.00 84.44 124 ALA A CA 1
ATOM 1003 C C . ALA A 1 124 ? 10.938 -6.827 -9.175 1.00 84.44 124 ALA A C 1
ATOM 1005 O O . ALA A 1 124 ? 10.750 -8.000 -9.496 1.00 84.44 124 ALA A O 1
ATOM 1006 N N . PHE A 1 125 ? 10.311 -5.807 -9.752 1.00 84.75 125 PHE A N 1
ATOM 1007 C CA . PHE A 1 125 ? 9.287 -5.965 -10.778 1.00 84.75 125 PHE A CA 1
ATOM 1008 C C . PHE A 1 125 ? 9.647 -5.162 -12.014 1.00 84.75 125 PHE A C 1
ATOM 1010 O O . PHE A 1 125 ? 9.958 -3.976 -11.925 1.00 84.75 125 PHE A O 1
ATOM 1017 N N . ASP A 1 126 ? 9.541 -5.788 -13.176 1.00 87.50 126 ASP A N 1
ATOM 1018 C CA . ASP A 1 126 ? 9.532 -5.058 -14.435 1.00 87.50 126 ASP A CA 1
ATOM 1019 C C . ASP A 1 126 ? 8.248 -4.218 -14.521 1.00 87.50 126 ASP A C 1
ATOM 1021 O O . ASP A 1 126 ? 7.161 -4.697 -14.186 1.00 87.50 126 ASP A O 1
ATOM 1025 N N . LYS A 1 127 ? 8.348 -2.974 -14.990 1.00 86.56 127 LYS A N 1
ATOM 1026 C CA . LYS A 1 127 ? 7.211 -2.065 -15.185 1.00 86.56 127 LYS A CA 1
ATOM 1027 C C . LYS A 1 127 ? 6.040 -2.727 -15.912 1.00 86.56 127 LYS A C 1
ATOM 1029 O O . LYS A 1 127 ? 4.892 -2.500 -15.548 1.00 86.56 127 LYS A O 1
ATOM 1034 N N . ASN A 1 128 ? 6.326 -3.550 -16.918 1.00 88.25 128 ASN A N 1
ATOM 1035 C CA . ASN A 1 128 ? 5.322 -4.190 -17.768 1.00 88.25 128 ASN A CA 1
ATOM 1036 C C . ASN A 1 128 ? 4.584 -5.343 -17.073 1.00 88.25 128 ASN A C 1
ATOM 1038 O O . ASN A 1 128 ? 3.625 -5.883 -17.619 1.00 88.25 128 ASN A O 1
ATOM 1042 N N . THR A 1 129 ? 5.034 -5.734 -15.880 1.00 90.00 129 THR A N 1
ATOM 1043 C CA . THR A 1 129 ? 4.420 -6.803 -15.084 1.00 90.00 129 THR A CA 1
ATOM 1044 C C . THR A 1 129 ? 3.458 -6.289 -14.016 1.00 90.00 129 THR A C 1
ATOM 1046 O O . THR A 1 129 ? 2.781 -7.081 -13.360 1.00 90.00 129 THR A O 1
ATOM 1049 N N . ILE A 1 130 ? 3.371 -4.968 -13.857 1.00 89.69 130 ILE A N 1
ATOM 1050 C CA . ILE A 1 130 ? 2.508 -4.316 -12.880 1.00 89.69 130 ILE A CA 1
ATOM 1051 C C . ILE A 1 130 ? 1.246 -3.829 -13.592 1.00 89.69 130 ILE A C 1
ATOM 1053 O O . ILE A 1 130 ? 1.295 -2.946 -14.447 1.00 89.69 130 ILE A O 1
ATOM 1057 N N . ASP A 1 131 ? 0.106 -4.396 -13.217 1.00 90.31 131 ASP A N 1
ATOM 1058 C CA . ASP A 1 131 ? -1.197 -4.056 -13.772 1.00 90.31 131 ASP A CA 1
ATOM 1059 C C . ASP A 1 131 ? -1.834 -2.902 -12.980 1.00 90.31 131 ASP A C 1
ATOM 1061 O O . ASP A 1 131 ? -1.874 -2.926 -11.751 1.00 90.31 131 ASP A O 1
ATOM 1065 N N . TRP A 1 132 ? -2.385 -1.900 -13.668 1.00 87.00 132 TRP A N 1
ATOM 1066 C CA . TRP A 1 132 ? -3.200 -0.851 -13.047 1.00 87.00 132 TRP A CA 1
ATOM 1067 C C . TRP A 1 132 ? -4.685 -1.209 -13.132 1.00 87.00 132 TRP A C 1
ATOM 1069 O O . TRP A 1 132 ? -5.248 -1.340 -14.219 1.00 87.00 132 TRP A O 1
ATOM 1079 N N . THR A 1 133 ? -5.348 -1.332 -11.983 1.00 81.00 133 THR A N 1
ATOM 1080 C CA . THR A 1 133 ? -6.774 -1.707 -11.907 1.00 81.00 133 THR A CA 1
ATOM 1081 C C . THR A 1 133 ? -7.737 -0.523 -11.933 1.00 81.00 133 THR A C 1
ATOM 1083 O O . THR A 1 133 ? -8.939 -0.720 -11.782 1.00 81.00 133 THR A O 1
ATOM 1086 N N . LYS A 1 134 ? -7.236 0.704 -12.137 1.00 67.94 134 LYS A N 1
ATOM 1087 C CA . LYS A 1 134 ? -7.951 1.976 -11.895 1.00 67.94 134 LYS A CA 1
ATOM 1088 C C . LYS A 1 134 ? -8.137 2.343 -10.420 1.00 67.94 134 LYS A C 1
ATOM 1090 O O . LYS A 1 134 ? -8.649 3.419 -10.140 1.00 67.94 134 LYS A O 1
ATOM 1095 N N . SER A 1 135 ? -7.700 1.490 -9.497 1.00 68.88 135 SER A N 1
ATOM 1096 C CA . SER A 1 135 ? -7.720 1.757 -8.053 1.00 68.88 135 SER A CA 1
ATOM 1097 C C . SER A 1 135 ?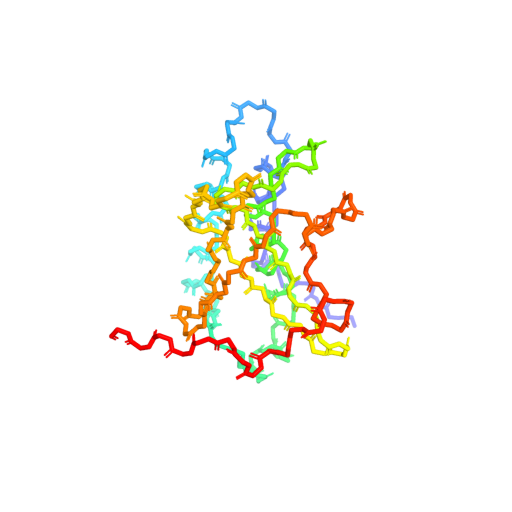 -6.416 1.380 -7.357 1.00 68.88 135 SER A C 1
ATOM 1099 O O . SER A 1 135 ? -5.996 2.047 -6.421 1.00 68.88 135 SER A O 1
ATOM 1101 N N . GLU A 1 136 ? -5.758 0.316 -7.809 1.00 80.12 136 GLU A N 1
ATOM 1102 C CA . GLU A 1 136 ? -4.493 -0.157 -7.251 1.00 80.12 136 GLU A CA 1
ATOM 1103 C C . GLU A 1 136 ? -3.578 -0.742 -8.331 1.00 80.12 136 GLU A C 1
ATOM 1105 O O . GLU A 1 136 ? -4.040 -1.239 -9.365 1.00 80.12 136 GLU A O 1
ATOM 1110 N N . PHE A 1 137 ? -2.271 -0.694 -8.076 1.00 87.44 137 PHE A N 1
ATOM 1111 C CA . PHE A 1 137 ? -1.286 -1.432 -8.856 1.00 87.44 137 PHE A CA 1
ATOM 1112 C C . PHE A 1 137 ? -1.174 -2.851 -8.312 1.00 87.44 137 PHE A C 1
ATOM 1114 O O . PHE A 1 137 ? -0.998 -3.035 -7.107 1.00 87.44 137 PHE A O 1
ATOM 1121 N N . ILE A 1 138 ? -1.254 -3.842 -9.192 1.00 90.12 138 ILE A N 1
ATOM 1122 C CA . ILE A 1 138 ? -1.215 -5.257 -8.841 1.00 90.12 138 ILE A CA 1
ATOM 1123 C C . ILE A 1 138 ? -0.070 -5.942 -9.575 1.00 90.12 138 ILE A C 1
ATOM 1125 O O . ILE A 1 138 ? 0.089 -5.796 -10.783 1.00 90.12 138 ILE A O 1
ATOM 1129 N N . TYR A 1 139 ? 0.695 -6.739 -8.841 1.00 90.25 139 TYR A N 1
ATOM 1130 C CA . TYR A 1 139 ? 1.594 -7.733 -9.401 1.00 90.25 139 TYR A CA 1
ATOM 1131 C C . TYR A 1 139 ? 1.039 -9.131 -9.115 1.00 90.25 139 TYR A C 1
ATOM 1133 O O . TYR A 1 139 ? 0.936 -9.536 -7.956 1.00 90.25 139 TYR A O 1
ATOM 1141 N N . ASP A 1 140 ? 0.677 -9.869 -10.166 1.00 90.56 140 ASP A N 1
ATOM 1142 C CA . ASP A 1 140 ? 0.146 -11.232 -10.062 1.00 90.56 140 ASP A CA 1
ATOM 1143 C C . ASP A 1 140 ? 1.260 -12.277 -10.232 1.00 90.56 140 ASP A C 1
ATOM 1145 O O . ASP A 1 140 ? 1.746 -12.546 -11.337 1.00 90.56 140 ASP A O 1
ATOM 1149 N N . CYS A 1 141 ? 1.641 -12.901 -9.116 1.00 86.38 141 CYS A N 1
ATOM 1150 C CA . CYS A 1 141 ? 2.674 -13.930 -9.048 1.00 86.38 141 CYS A CA 1
ATOM 1151 C C . CYS A 1 141 ? 2.372 -15.138 -9.943 1.00 86.38 141 CYS A C 1
ATOM 1153 O O . CYS A 1 141 ? 3.294 -15.726 -10.515 1.00 86.38 141 CYS A O 1
ATOM 1155 N N . LYS A 1 142 ? 1.097 -15.518 -10.103 1.00 85.75 142 LYS A N 1
ATOM 1156 C CA . LYS A 1 142 ? 0.698 -16.666 -10.929 1.00 85.75 142 LYS A CA 1
ATOM 1157 C C . LYS A 1 142 ? 0.745 -16.321 -12.408 1.00 85.75 142 LYS A C 1
ATOM 1159 O O . LYS A 1 142 ? 1.261 -17.118 -13.193 1.00 85.75 142 LYS A O 1
ATOM 1164 N N . LYS A 1 143 ? 0.268 -15.128 -12.778 1.00 89.44 143 LYS A N 1
ATOM 1165 C CA . LYS A 1 143 ? 0.341 -14.604 -14.152 1.00 89.44 143 LYS A CA 1
ATOM 1166 C C . LYS A 1 143 ? 1.787 -14.552 -14.645 1.00 89.44 143 LYS A C 1
ATOM 1168 O O . LYS A 1 143 ? 2.074 -15.007 -15.751 1.00 89.44 143 LYS A O 1
ATOM 1173 N N . TRP A 1 144 ? 2.699 -14.073 -13.799 1.00 86.25 144 TRP A N 1
ATOM 1174 C CA . TRP A 1 144 ? 4.111 -13.876 -14.142 1.00 86.25 144 TRP A CA 1
ATOM 1175 C C . TRP A 1 144 ? 5.041 -15.002 -13.677 1.00 86.25 144 TRP A C 1
ATOM 1177 O O . TRP A 1 144 ? 6.259 -14.864 -13.762 1.00 86.25 144 TRP A O 1
ATOM 1187 N N . LYS A 1 145 ? 4.486 -16.127 -13.204 1.00 81.75 145 LYS A N 1
ATOM 1188 C CA . LYS A 1 145 ? 5.229 -17.327 -12.773 1.00 81.75 145 LYS A CA 1
ATOM 1189 C C . LYS A 1 145 ? 6.377 -17.018 -11.802 1.00 81.75 145 LYS A C 1
ATOM 1191 O O . LYS A 1 145 ? 7.446 -17.617 -11.890 1.00 81.75 145 LYS A O 1
ATOM 1196 N N . THR A 1 146 ? 6.146 -16.089 -10.880 1.00 75.75 146 THR A N 1
ATOM 1197 C CA . THR A 1 146 ? 7.131 -15.630 -9.896 1.00 75.75 146 THR A CA 1
ATOM 1198 C C . THR A 1 146 ? 6.577 -15.883 -8.493 1.00 75.75 146 THR A C 1
ATOM 1200 O O . THR A 1 146 ? 5.816 -15.059 -7.984 1.00 75.75 146 THR A O 1
ATOM 1203 N N . PRO A 1 147 ? 6.894 -17.037 -7.872 1.00 65.94 147 PRO A N 1
ATOM 1204 C CA . PRO A 1 147 ? 6.365 -17.395 -6.559 1.00 65.94 147 PRO A CA 1
ATOM 1205 C C . PRO A 1 147 ? 6.837 -16.418 -5.479 1.00 65.94 147 PRO A C 1
ATOM 1207 O O . PRO A 1 147 ? 8.006 -16.028 -5.470 1.00 65.94 147 PRO A O 1
ATOM 1210 N N . LEU A 1 148 ? 5.970 -16.104 -4.508 1.00 63.94 148 LEU A N 1
ATOM 1211 C CA . LEU A 1 148 ? 6.314 -15.251 -3.357 1.00 63.94 148 LEU A CA 1
ATOM 1212 C C . LEU A 1 148 ? 7.557 -15.735 -2.589 1.00 63.94 148 LEU A C 1
ATOM 1214 O O . LEU A 1 148 ? 8.288 -14.930 -2.018 1.00 63.94 148 LEU A O 1
ATOM 1218 N N . SER A 1 149 ? 7.802 -17.048 -2.575 1.00 57.78 149 SER A N 1
ATOM 1219 C CA . SER A 1 149 ? 8.912 -17.698 -1.869 1.00 57.78 149 SER A CA 1
ATOM 1220 C C . SER A 1 149 ? 10.284 -17.535 -2.531 1.00 57.78 149 SER A C 1
ATOM 1222 O O . SER A 1 149 ? 11.294 -17.803 -1.888 1.00 57.78 149 SER A O 1
ATOM 1224 N N . VAL A 1 150 ? 10.341 -17.113 -3.798 1.00 58.28 150 VAL A N 1
ATOM 1225 C CA . VAL A 1 150 ? 11.595 -16.937 -4.562 1.00 58.28 150 VAL A CA 1
ATOM 1226 C C . VAL A 1 150 ? 12.224 -15.562 -4.300 1.00 58.28 150 VAL A C 1
ATOM 1228 O O . VAL A 1 150 ? 13.340 -15.271 -4.724 1.00 58.28 150 VAL A O 1
ATOM 1231 N N . ILE A 1 151 ? 11.513 -14.704 -3.574 1.00 54.59 151 ILE A N 1
ATOM 1232 C CA . ILE A 1 151 ? 11.826 -13.292 -3.453 1.00 54.59 151 ILE A CA 1
ATOM 1233 C C . ILE A 1 151 ? 12.649 -13.057 -2.185 1.00 54.59 151 ILE A C 1
ATOM 1235 O O . ILE A 1 151 ? 12.254 -13.430 -1.080 1.00 54.59 151 ILE A O 1
ATOM 1239 N N . ALA A 1 152 ? 13.841 -12.497 -2.384 1.00 45.84 152 ALA A N 1
ATOM 1240 C CA . ALA A 1 152 ? 14.924 -12.486 -1.417 1.00 45.84 152 ALA A CA 1
ATOM 1241 C C . ALA A 1 152 ? 14.513 -11.888 -0.059 1.00 45.84 152 ALA A C 1
ATOM 1243 O O . ALA A 1 152 ? 14.133 -10.719 0.051 1.00 45.84 152 ALA A O 1
ATOM 1244 N N . GLN A 1 153 ? 14.682 -12.687 0.999 1.00 44.31 153 GLN A N 1
ATOM 1245 C CA . GLN A 1 153 ? 14.967 -1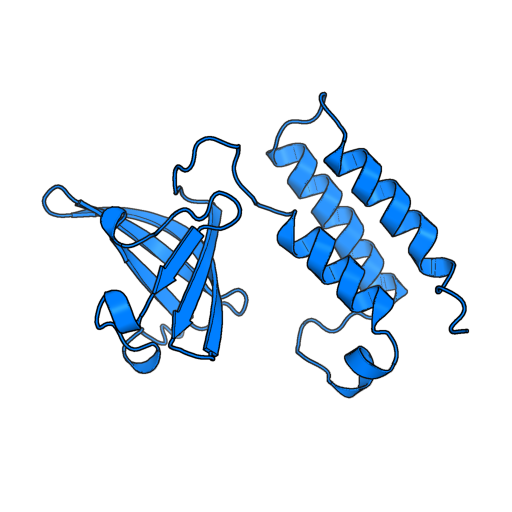2.158 2.329 1.00 44.31 153 GLN A CA 1
ATOM 1246 C C . GLN A 1 153 ? 16.341 -11.486 2.263 1.00 44.31 153 GLN A C 1
ATOM 1248 O O . GLN A 1 153 ? 17.362 -12.121 2.519 1.00 44.31 153 GLN A O 1
ATOM 1253 N N . TYR A 1 154 ? 16.392 -10.211 1.889 1.00 43.94 154 TYR A N 1
ATOM 1254 C CA . TYR A 1 154 ? 17.563 -9.407 2.213 1.00 43.94 154 TYR A CA 1
ATOM 1255 C C . TYR A 1 154 ? 17.417 -8.964 3.665 1.00 43.94 154 TYR A C 1
ATOM 1257 O O . TYR A 1 154 ? 16.776 -7.964 3.968 1.00 43.94 154 TYR A O 1
ATOM 1265 N N . GLY A 1 155 ? 17.984 -9.768 4.566 1.00 34.72 155 GLY A N 1
ATOM 1266 C CA . GLY A 1 155 ? 18.398 -9.270 5.868 1.00 34.72 155 GLY A CA 1
ATOM 1267 C C . GLY A 1 155 ? 19.577 -8.325 5.657 1.00 34.72 155 GLY A C 1
ATOM 1268 O O . GLY A 1 155 ? 20.603 -8.746 5.121 1.00 34.72 155 GLY A O 1
ATOM 1269 N N . TYR A 1 156 ? 19.397 -7.063 6.033 1.00 33.62 156 TYR A N 1
ATOM 1270 C CA . TYR A 1 156 ? 20.505 -6.203 6.439 1.00 33.62 156 TYR A CA 1
ATOM 1271 C C . TYR A 1 156 ? 20.711 -6.354 7.944 1.00 33.62 156 TYR A C 1
ATOM 1273 O O . TYR A 1 156 ? 19.687 -6.428 8.664 1.00 33.62 156 TYR A O 1
#

Foldseek 3Di:
DPDDPVVCVVLVVQLVCLVPDPPDDLVRSLVSLVVSLVVLCVPLVPDPDCPVVSCVVCVPSVVSSVVSVLSNADDDQPLADDAQHWEWEDEPPDIFIWGFHDWDDDPNWIKTWIATPVNQFIDIDTRVQWDRPSRHTYHYCVVVVNDPVVTDRPDD

pLDDT: mean 76.48, std 12.99, range [33.06, 91.0]